Protein AF-A0A2B7ZTI7-F1 (afdb_monomer_lite)

Secondary structure (DSSP, 8-state):
--THHHHHHHHHHHHHHH-HHHHHS---HHHHHHHHHHHHHHHHHHHHHSS---HHHHHHHHHHHHHHHHHHTT--GGG---HHHHHHHHHTT--

Foldseek 3Di:
DPPVVVVVLVVVVVVVVVVCCLQVPPDDPVVNVVVLVVVLVVCVVCVVVPDDDDPVNVVSSLVSSLVSLCSNVVPDPVNPDDSVRSVCVVVVPVD

Structure (mmCIF, N/CA/C/O backbone):
data_AF-A0A2B7ZTI7-F1
#
_entry.id   AF-A0A2B7ZTI7-F1
#
loop_
_atom_site.group_PDB
_atom_site.id
_atom_site.type_symbol
_atom_site.label_atom_id
_atom_site.label_alt_id
_atom_site.label_comp_id
_atom_site.label_asym_id
_atom_site.label_entity_id
_atom_site.label_seq_id
_atom_site.pdbx_PDB_ins_code
_atom_site.Cartn_x
_atom_site.Cartn_y
_atom_site.Cartn_z
_atom_site.occupancy
_atom_site.B_iso_or_equiv
_atom_site.auth_seq_id
_atom_site.auth_comp_id
_atom_site.auth_asym_id
_atom_site.auth_atom_id
_atom_site.pdbx_PDB_model_num
ATOM 1 N N . MET A 1 1 ? 18.287 -14.924 -9.720 1.00 33.41 1 MET A N 1
ATOM 2 C CA . MET A 1 1 ? 18.868 -14.173 -8.585 1.00 33.41 1 MET A CA 1
ATOM 3 C C . MET A 1 1 ? 17.795 -13.259 -7.982 1.00 33.41 1 MET A C 1
ATOM 5 O O . MET A 1 1 ? 17.551 -12.201 -8.551 1.00 33.41 1 MET A O 1
ATOM 9 N N . PRO A 1 2 ? 17.074 -13.704 -6.932 1.00 39.50 2 PRO A N 1
ATOM 10 C CA . PRO A 1 2 ? 15.880 -13.032 -6.393 1.00 39.50 2 PRO A CA 1
ATOM 11 C C . PRO A 1 2 ? 16.133 -12.080 -5.202 1.00 39.50 2 PRO A C 1
ATOM 13 O O . PRO A 1 2 ? 15.207 -11.413 -4.754 1.00 39.50 2 PRO A O 1
ATOM 16 N N . GLU A 1 3 ? 17.364 -11.977 -4.695 1.00 41.81 3 GLU A N 1
ATOM 17 C CA . GLU A 1 3 ? 17.664 -11.322 -3.405 1.00 41.81 3 GLU A CA 1
ATOM 18 C C . GLU A 1 3 ? 17.493 -9.791 -3.404 1.00 41.81 3 GLU A C 1
ATOM 20 O O . GLU A 1 3 ? 17.194 -9.191 -2.376 1.00 41.81 3 GLU A O 1
ATOM 25 N N . ARG A 1 4 ? 17.567 -9.142 -4.573 1.00 45.94 4 ARG A N 1
ATOM 26 C CA . ARG A 1 4 ? 17.515 -7.671 -4.690 1.00 45.94 4 ARG A CA 1
ATOM 27 C C . ARG A 1 4 ? 16.125 -7.056 -4.481 1.00 45.94 4 ARG A C 1
ATOM 29 O O . ARG A 1 4 ? 16.013 -5.852 -4.269 1.00 45.94 4 ARG A O 1
ATOM 36 N N . ASN A 1 5 ? 15.062 -7.854 -4.591 1.00 47.00 5 ASN A N 1
ATOM 37 C CA . ASN A 1 5 ? 13.686 -7.362 -4.479 1.00 47.00 5 ASN A CA 1
ATOM 38 C C . ASN A 1 5 ? 13.187 -7.356 -3.025 1.00 47.00 5 ASN A C 1
ATOM 40 O O . ASN A 1 5 ? 12.280 -6.594 -2.702 1.00 47.00 5 ASN A O 1
ATOM 44 N N . GLN A 1 6 ? 13.783 -8.170 -2.150 1.00 45.38 6 GLN A N 1
ATOM 45 C CA . GLN A 1 6 ? 13.372 -8.289 -0.749 1.00 45.38 6 GLN A CA 1
ATOM 46 C C . GLN A 1 6 ? 13.991 -7.198 0.138 1.00 45.38 6 GLN A C 1
ATOM 48 O O . GLN A 1 6 ? 13.331 -6.697 1.045 1.00 45.38 6 GLN A O 1
ATOM 53 N N . GLU A 1 7 ? 15.215 -6.768 -0.178 1.00 50.16 7 GLU A N 1
ATOM 54 C CA . GLU A 1 7 ? 15.896 -5.653 0.495 1.00 50.16 7 GLU A CA 1
ATOM 55 C C . GLU A 1 7 ? 15.101 -4.341 0.367 1.00 50.16 7 GLU A C 1
ATOM 57 O O . GLU A 1 7 ? 14.820 -3.673 1.359 1.00 50.16 7 GLU A O 1
ATOM 62 N N . LYS A 1 8 ? 14.607 -4.030 -0.840 1.00 54.84 8 LYS A N 1
ATOM 63 C CA . LYS A 1 8 ? 13.841 -2.799 -1.104 1.00 54.84 8 LYS A CA 1
ATOM 64 C C . LYS A 1 8 ? 12.480 -2.748 -0.404 1.00 54.84 8 LYS A C 1
ATOM 66 O O . LYS A 1 8 ? 12.042 -1.676 0.011 1.00 54.84 8 LYS A O 1
ATOM 71 N N . ASP A 1 9 ? 11.807 -3.891 -0.276 1.00 53.25 9 ASP A N 1
ATOM 72 C CA . ASP A 1 9 ? 10.539 -3.995 0.458 1.00 53.25 9 ASP A CA 1
ATOM 73 C C . ASP A 1 9 ? 10.754 -3.804 1.974 1.00 53.25 9 ASP A C 1
ATOM 75 O O . ASP A 1 9 ? 9.932 -3.172 2.642 1.00 53.25 9 ASP A O 1
ATOM 79 N N . SER A 1 10 ? 11.894 -4.263 2.507 1.00 59.38 10 SER A N 1
ATOM 80 C CA . SER A 1 10 ? 12.293 -4.050 3.905 1.00 59.38 10 SER A CA 1
ATOM 81 C C . SER A 1 10 ? 12.617 -2.581 4.201 1.00 59.38 10 SER A C 1
ATOM 83 O O . SER A 1 10 ? 12.105 -2.029 5.178 1.00 59.38 10 SER A O 1
ATOM 85 N N . ASP A 1 11 ? 13.379 -1.914 3.330 1.00 65.38 11 ASP A N 1
ATOM 86 C CA . ASP A 1 11 ? 13.726 -0.490 3.460 1.00 65.38 11 ASP A CA 1
ATOM 87 C C . ASP A 1 11 ? 12.485 0.418 3.428 1.00 65.38 11 ASP A C 1
ATOM 89 O O . ASP A 1 11 ? 12.307 1.307 4.269 1.00 65.38 11 ASP A O 1
ATOM 93 N N . GLY A 1 12 ? 11.559 0.142 2.502 1.00 67.81 12 GLY A N 1
ATOM 94 C CA . GLY A 1 12 ? 10.292 0.866 2.400 1.00 67.81 12 GLY A CA 1
ATOM 95 C C . GLY A 1 12 ? 9.424 0.708 3.651 1.00 67.81 12 GLY A C 1
ATOM 96 O O . GLY A 1 12 ? 8.849 1.683 4.149 1.00 67.81 12 GLY A O 1
ATOM 97 N N . LYS A 1 13 ? 9.366 -0.507 4.210 1.00 69.75 13 LYS A N 1
ATOM 98 C CA . LYS A 1 13 ? 8.656 -0.784 5.464 1.00 69.75 13 LYS A CA 1
ATOM 99 C C . LYS A 1 13 ? 9.326 -0.101 6.649 1.00 69.75 13 LYS A C 1
ATOM 101 O O . LYS A 1 13 ? 8.626 0.487 7.476 1.00 69.75 13 LYS A O 1
ATOM 106 N N . GLU A 1 14 ? 10.651 -0.118 6.743 1.00 75.69 14 GLU A N 1
ATOM 107 C CA . GLU A 1 14 ? 11.377 0.538 7.831 1.00 75.69 14 GLU A CA 1
ATOM 108 C C . GLU A 1 14 ? 11.175 2.060 7.812 1.00 75.69 14 GLU A C 1
ATOM 110 O O . GLU A 1 14 ? 10.823 2.649 8.842 1.00 75.69 14 GLU A O 1
ATOM 115 N N . ALA A 1 15 ? 11.301 2.697 6.645 1.00 72.56 15 ALA A N 1
ATOM 116 C CA . ALA A 1 15 ? 11.083 4.133 6.485 1.00 72.56 15 ALA A CA 1
ATOM 117 C C . ALA A 1 15 ? 9.666 4.547 6.923 1.00 72.56 15 ALA A C 1
ATOM 119 O O . ALA A 1 15 ? 9.481 5.539 7.639 1.00 72.56 15 ALA A O 1
ATOM 120 N N . PHE A 1 16 ? 8.659 3.743 6.573 1.00 67.38 16 PHE A N 1
ATOM 121 C CA . PHE A 1 16 ? 7.281 3.959 7.015 1.00 67.38 16 PHE A CA 1
ATOM 122 C C . PHE A 1 16 ? 7.094 3.722 8.518 1.00 67.38 16 PHE A C 1
ATOM 124 O O . PHE A 1 16 ? 6.289 4.390 9.170 1.00 67.38 16 PHE A O 1
ATOM 131 N N . THR A 1 17 ? 7.859 2.791 9.088 1.00 68.88 17 THR A N 1
ATOM 132 C CA . THR A 1 17 ? 7.821 2.471 10.519 1.00 68.88 17 THR A CA 1
ATOM 133 C C . THR A 1 17 ? 8.518 3.541 11.363 1.00 68.88 17 THR A C 1
ATOM 135 O O . THR A 1 17 ? 8.123 3.750 12.511 1.00 68.88 17 THR A O 1
ATOM 138 N N . LYS A 1 18 ? 9.494 4.274 10.809 1.00 75.69 18 LYS A N 1
ATOM 139 C CA . LYS A 1 18 ? 10.073 5.484 11.422 1.00 75.69 18 LYS A CA 1
ATOM 140 C C . LYS A 1 18 ? 9.067 6.639 11.461 1.00 75.69 18 LYS A C 1
ATOM 142 O O . LYS A 1 18 ? 8.987 7.330 12.474 1.00 75.69 18 LYS A O 1
ATOM 147 N N . ARG A 1 19 ? 8.209 6.788 10.442 1.00 69.19 19 ARG A N 1
ATOM 148 C CA . ARG A 1 19 ? 7.150 7.822 10.374 1.00 69.19 19 ARG A CA 1
ATOM 149 C C . ARG A 1 19 ? 5.862 7.416 11.102 1.00 69.19 19 ARG A C 1
ATOM 151 O O . ARG A 1 19 ? 4.755 7.455 10.561 1.00 69.19 19 ARG A O 1
ATOM 158 N N . LYS A 1 20 ? 6.017 7.042 12.373 1.00 64.19 20 LYS A N 1
ATOM 159 C CA . LYS A 1 20 ? 4.943 6.564 13.262 1.00 64.19 20 LYS A CA 1
ATOM 160 C C . LYS A 1 20 ? 3.815 7.581 13.384 1.00 64.19 20 LYS A C 1
ATOM 162 O O . LYS A 1 20 ? 2.663 7.185 13.462 1.00 64.19 20 LYS A O 1
ATOM 167 N N . GLU A 1 21 ? 4.136 8.868 13.382 1.00 64.25 21 GLU A N 1
ATOM 168 C CA . GLU A 1 21 ? 3.194 9.973 13.589 1.00 64.25 21 GLU A CA 1
ATOM 169 C C . GLU A 1 21 ? 2.170 10.096 12.455 1.00 64.25 21 GLU A C 1
ATOM 171 O O . GLU A 1 21 ? 0.994 10.345 12.712 1.00 64.25 21 GLU A O 1
ATOM 176 N N . LEU A 1 22 ? 2.579 9.798 11.217 1.00 63.78 22 LEU A N 1
ATOM 177 C CA . LEU A 1 22 ? 1.695 9.806 10.047 1.00 63.78 22 LEU A CA 1
ATOM 178 C C . LEU A 1 22 ? 0.622 8.714 10.132 1.00 63.78 22 LEU A C 1
ATOM 180 O O . LEU A 1 22 ? -0.531 8.913 9.749 1.00 63.78 22 LEU A O 1
ATOM 184 N N . LEU A 1 23 ? 1.000 7.547 10.656 1.00 62.66 23 LEU A N 1
ATOM 185 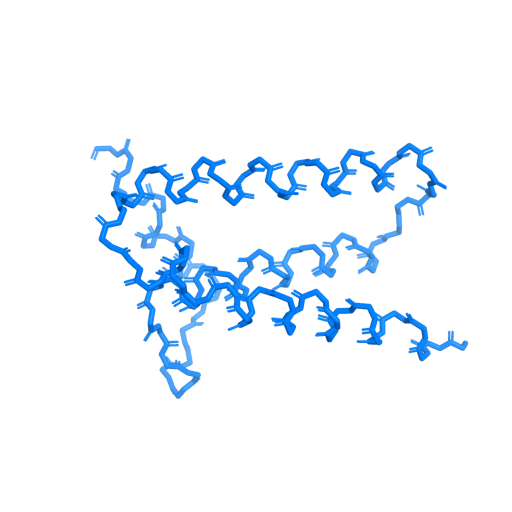C CA . LEU A 1 23 ? 0.105 6.400 10.777 1.00 62.66 23 LEU A CA 1
ATOM 186 C C . LEU A 1 23 ? -0.689 6.403 12.093 1.00 62.66 23 LEU A C 1
ATOM 188 O O . LEU A 1 23 ? -1.878 6.072 12.099 1.00 62.66 23 LEU A O 1
ATOM 192 N N . LYS A 1 24 ? -0.045 6.796 13.197 1.00 59.88 24 LYS A N 1
ATOM 193 C CA . LYS A 1 24 ? -0.544 6.721 14.581 1.00 59.88 24 LYS A CA 1
ATOM 194 C C . LYS A 1 24 ? -1.271 7.995 15.033 1.00 59.88 24 LYS A C 1
ATOM 196 O O . LYS A 1 24 ? -2.071 7.912 15.958 1.00 59.88 24 LYS A O 1
ATOM 201 N N . GLY A 1 25 ? -1.026 9.141 14.393 1.00 62.97 25 GLY A N 1
ATOM 202 C CA . GLY A 1 25 ? -1.670 10.419 14.710 1.00 62.97 25 GLY A CA 1
ATOM 203 C C . GLY A 1 25 ? -3.144 10.491 14.294 1.00 62.97 25 GLY A C 1
ATOM 204 O O . GLY A 1 25 ? -3.595 9.753 13.407 1.00 62.97 25 GLY A O 1
ATOM 205 N N . GLY A 1 26 ? -3.887 11.401 14.934 1.00 62.56 26 GLY A N 1
ATOM 206 C CA . GLY A 1 26 ? -5.342 11.608 14.827 1.00 62.56 26 GLY A CA 1
ATOM 207 C C . GLY A 1 26 ? -5.861 12.151 13.489 1.00 62.56 26 GLY A C 1
ATOM 208 O O . GLY A 1 26 ? -6.922 12.766 13.454 1.00 62.56 26 GLY A O 1
ATOM 209 N N . PHE A 1 2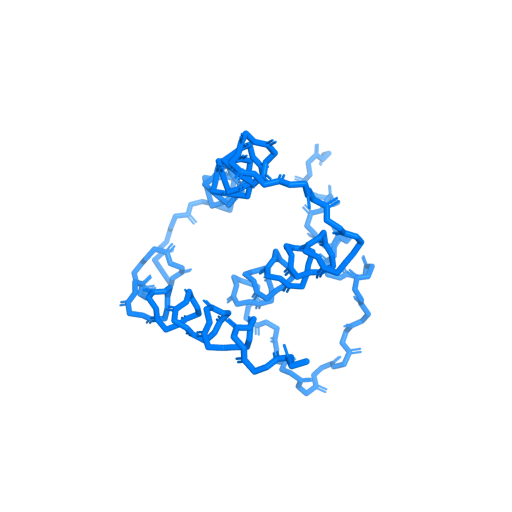7 ? -5.140 11.947 12.383 1.00 69.00 27 PHE A N 1
ATOM 210 C CA . PHE A 1 27 ? -5.628 12.320 11.056 1.00 69.00 27 PHE A CA 1
ATOM 211 C C . PHE A 1 27 ? -6.869 11.512 10.682 1.00 69.00 27 PHE A C 1
ATOM 213 O O . PHE A 1 27 ? -6.927 10.295 10.903 1.00 69.00 27 PHE A O 1
ATOM 220 N N . ASN A 1 28 ? -7.836 12.195 10.067 1.00 76.81 28 ASN A N 1
ATOM 221 C CA . ASN A 1 28 ? -9.062 11.577 9.583 1.00 76.81 28 ASN A CA 1
ATOM 222 C C . ASN A 1 28 ? -8.733 10.441 8.595 1.00 76.81 28 ASN A C 1
ATOM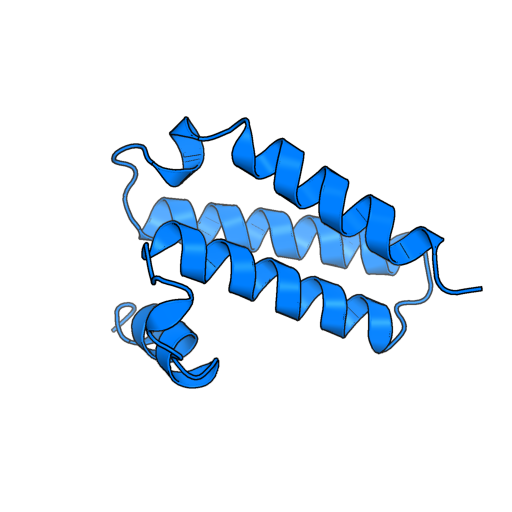 224 O O . ASN A 1 28 ? -7.786 10.541 7.805 1.00 76.81 28 ASN A O 1
ATOM 228 N N . ARG A 1 29 ? -9.509 9.352 8.648 1.00 75.69 29 ARG A N 1
ATOM 229 C CA . ARG A 1 29 ? -9.307 8.146 7.837 1.00 75.69 29 ARG A CA 1
ATOM 230 C C . ARG A 1 29 ? -9.209 8.520 6.361 1.00 75.69 29 ARG A C 1
ATOM 232 O O . ARG A 1 29 ? -8.279 8.057 5.714 1.00 75.69 29 ARG A O 1
ATOM 239 N N . ASP A 1 30 ? -10.068 9.420 5.881 1.00 79.75 30 ASP A N 1
ATOM 240 C CA . ASP A 1 30 ? -10.115 9.946 4.505 1.00 79.75 30 ASP A CA 1
ATOM 241 C C . ASP A 1 30 ? -8.817 10.608 4.038 1.00 79.75 30 ASP A C 1
ATOM 243 O O . ASP A 1 30 ? -8.370 10.399 2.910 1.00 79.75 30 ASP A O 1
ATOM 247 N N . ILE A 1 31 ? -8.154 11.358 4.918 1.00 82.56 31 ILE A N 1
ATOM 248 C CA . ILE A 1 31 ? -6.863 11.985 4.607 1.00 82.56 31 ILE A CA 1
ATOM 249 C C . ILE A 1 31 ? -5.803 10.897 4.441 1.00 82.56 31 ILE A C 1
ATOM 251 O O . ILE A 1 31 ? -5.062 10.891 3.458 1.00 82.56 31 ILE A O 1
ATOM 255 N N . LYS A 1 32 ? -5.789 9.911 5.345 1.00 78.12 32 LYS A N 1
ATOM 256 C CA . LYS A 1 32 ? -4.879 8.764 5.243 1.00 78.12 32 LYS A CA 1
ATOM 257 C C . LYS A 1 32 ? -5.143 7.945 3.974 1.00 78.12 32 LYS A C 1
ATOM 259 O O . LYS A 1 32 ? -4.193 7.489 3.341 1.00 78.12 32 LYS A O 1
ATOM 264 N N . LYS A 1 33 ? -6.412 7.826 3.553 1.00 81.69 33 LYS A N 1
ATOM 265 C CA . LYS A 1 33 ? -6.805 7.182 2.291 1.00 81.69 33 LYS A CA 1
ATOM 266 C C . LYS A 1 33 ? -6.161 7.851 1.084 1.00 81.69 33 LYS A C 1
ATOM 268 O O . LYS A 1 33 ? -5.502 7.186 0.284 1.00 81.69 33 LYS A O 1
ATOM 273 N N . LYS A 1 34 ? -6.334 9.169 0.976 1.00 84.25 34 LYS A N 1
ATOM 274 C CA . LYS A 1 34 ? -5.771 9.967 -0.119 1.00 84.25 34 LYS A CA 1
ATOM 275 C C . LYS A 1 34 ? -4.246 9.899 -0.134 1.00 84.25 34 LYS A C 1
ATOM 277 O O . LYS A 1 34 ? -3.660 9.790 -1.206 1.00 84.25 34 LYS A O 1
ATOM 282 N N . MET A 1 35 ? -3.615 9.889 1.039 1.00 83.88 35 MET A N 1
ATOM 283 C CA . MET A 1 35 ? -2.160 9.827 1.162 1.00 83.88 35 MET A CA 1
ATOM 284 C C . MET A 1 35 ? -1.588 8.500 0.650 1.00 83.88 35 MET A C 1
ATOM 286 O O . MET A 1 35 ? -0.671 8.507 -0.163 1.00 83.88 35 MET A O 1
ATOM 290 N N . VAL A 1 36 ? -2.157 7.362 1.063 1.00 82.81 36 VAL A N 1
ATOM 291 C CA . VAL A 1 36 ? -1.711 6.045 0.573 1.00 82.81 36 VAL A CA 1
ATOM 292 C C . VAL A 1 36 ? -1.966 5.891 -0.911 1.00 82.81 36 VAL A C 1
ATOM 294 O O . VAL A 1 36 ? -1.078 5.438 -1.622 1.00 82.81 36 VAL A O 1
ATOM 297 N N . LYS A 1 37 ? -3.132 6.329 -1.394 1.00 85.38 37 LYS A N 1
ATOM 298 C CA . LYS A 1 37 ? -3.424 6.311 -2.826 1.00 85.38 37 LYS A CA 1
ATOM 299 C C . LYS A 1 37 ? -2.383 7.134 -3.589 1.00 85.38 37 LYS A C 1
ATOM 301 O O . LYS A 1 37 ? -1.793 6.615 -4.522 1.00 85.38 37 LYS A O 1
ATOM 306 N N . SER A 1 38 ? -2.077 8.354 -3.149 1.00 87.25 38 SER A N 1
ATOM 307 C CA . SER A 1 38 ? -1.025 9.177 -3.761 1.00 87.25 38 SER A CA 1
ATOM 308 C C . SER A 1 38 ? 0.331 8.458 -3.796 1.00 87.25 38 SER A C 1
ATOM 310 O O . SER A 1 38 ? 0.963 8.390 -4.843 1.00 87.25 38 SER A O 1
ATOM 312 N N . LEU A 1 39 ? 0.743 7.823 -2.694 1.00 85.12 39 LEU A N 1
ATOM 313 C CA . LEU A 1 39 ? 2.008 7.083 -2.628 1.00 85.12 39 LEU A CA 1
ATOM 314 C C . LEU A 1 39 ? 2.039 5.864 -3.561 1.00 85.12 39 LEU A C 1
ATOM 316 O O . LEU A 1 39 ? 3.013 5.682 -4.287 1.00 85.12 39 LEU A O 1
ATOM 320 N N . VAL A 1 40 ? 0.980 5.049 -3.568 1.00 85.75 40 VAL A N 1
ATOM 321 C CA . VAL A 1 40 ? 0.873 3.864 -4.435 1.00 85.75 40 VAL A CA 1
ATOM 322 C C . VAL A 1 40 ? 0.858 4.277 -5.903 1.00 85.75 40 VAL A C 1
ATOM 324 O O . VAL A 1 40 ? 1.554 3.667 -6.711 1.00 85.75 40 VAL A O 1
ATOM 327 N N . TRP A 1 41 ? 0.126 5.337 -6.252 1.00 83.31 41 TRP A N 1
ATOM 328 C CA . TRP A 1 41 ? 0.083 5.862 -7.615 1.00 83.31 41 TRP A CA 1
ATOM 329 C C . TRP A 1 41 ? 1.435 6.415 -8.059 1.00 83.31 41 TRP A C 1
ATOM 331 O O . TRP A 1 41 ? 1.881 6.060 -9.143 1.00 83.31 41 TRP A O 1
ATOM 341 N N . SER A 1 42 ? 2.126 7.191 -7.223 1.00 85.62 42 SER A N 1
ATOM 342 C CA . SER A 1 42 ? 3.469 7.694 -7.540 1.00 85.62 42 SER A CA 1
ATOM 343 C C . SER A 1 42 ? 4.480 6.563 -7.738 1.00 85.62 42 SER A C 1
ATOM 345 O O . SER A 1 42 ? 5.248 6.587 -8.696 1.00 85.62 42 SER A O 1
ATOM 347 N N . VAL A 1 43 ? 4.457 5.536 -6.879 1.00 84.19 43 VAL A N 1
ATOM 348 C CA . VAL A 1 43 ? 5.334 4.358 -7.014 1.00 84.19 43 VAL A CA 1
ATOM 349 C C . VAL A 1 43 ? 4.997 3.554 -8.266 1.00 84.19 43 VAL A C 1
ATOM 351 O O . VAL A 1 43 ? 5.901 3.115 -8.967 1.00 84.19 43 VAL A O 1
ATOM 354 N N . THR A 1 44 ? 3.710 3.377 -8.567 1.00 84.19 44 THR A N 1
ATOM 355 C CA . THR A 1 44 ? 3.258 2.638 -9.753 1.00 84.19 44 THR A CA 1
ATOM 356 C C . THR A 1 44 ? 3.608 3.387 -11.036 1.00 84.19 44 THR A C 1
ATOM 358 O O . THR A 1 44 ? 4.037 2.768 -12.002 1.00 84.19 44 THR A O 1
ATOM 361 N N . LEU A 1 45 ? 3.467 4.713 -11.044 1.00 86.81 45 LEU A N 1
ATOM 362 C CA . LEU A 1 45 ? 3.771 5.560 -12.194 1.00 86.81 45 LEU A CA 1
ATOM 363 C C . LEU A 1 45 ? 5.273 5.561 -12.497 1.00 86.81 45 LEU A C 1
ATOM 365 O O . LEU A 1 45 ? 5.671 5.173 -13.591 1.00 86.81 45 LEU A O 1
ATOM 369 N N . TYR A 1 46 ? 6.106 5.837 -11.491 1.00 84.75 46 TYR A N 1
ATOM 370 C CA . TYR A 1 46 ? 7.563 5.711 -11.608 1.00 84.75 46 TYR A CA 1
ATOM 371 C C . TYR A 1 46 ? 7.981 4.278 -11.990 1.00 84.75 46 TYR A C 1
ATOM 373 O O . TYR A 1 46 ? 8.883 4.051 -12.800 1.00 84.75 46 TYR A O 1
ATOM 381 N N . GLY A 1 47 ? 7.261 3.309 -11.418 1.00 82.06 47 GLY A N 1
ATOM 382 C CA . GLY A 1 47 ? 7.214 1.887 -11.740 1.00 82.06 47 GLY A CA 1
ATOM 383 C C . GLY A 1 47 ? 7.016 1.560 -13.221 1.00 82.06 47 GLY A C 1
ATOM 384 O O . GLY A 1 47 ? 7.571 0.596 -13.725 1.00 82.06 47 GLY A O 1
ATOM 385 N N . ALA A 1 48 ? 6.198 2.335 -13.919 1.00 81.88 48 ALA A N 1
ATOM 386 C CA . ALA A 1 48 ? 5.891 2.118 -15.326 1.00 81.88 48 ALA A CA 1
ATOM 387 C C . ALA A 1 48 ? 6.851 2.883 -16.249 1.00 81.88 48 ALA A C 1
ATOM 389 O O . ALA A 1 48 ? 7.141 2.413 -17.345 1.00 81.88 48 ALA A O 1
ATOM 390 N N . GLU A 1 49 ? 7.358 4.037 -15.805 1.00 79.06 49 GLU A N 1
ATOM 391 C CA . GLU A 1 49 ? 8.258 4.893 -16.589 1.00 79.06 49 GLU A CA 1
ATOM 392 C C . GLU A 1 49 ? 9.690 4.352 -16.673 1.00 79.06 49 GLU A C 1
ATOM 394 O O . GLU A 1 49 ? 10.326 4.440 -17.720 1.00 79.06 49 GLU A O 1
ATOM 399 N N . THR A 1 50 ? 10.222 3.796 -15.580 1.00 80.19 50 THR A N 1
ATOM 400 C CA . THR A 1 50 ? 11.660 3.460 -15.491 1.00 80.19 50 THR A CA 1
ATOM 401 C C . THR A 1 50 ? 11.998 1.994 -15.782 1.00 80.19 50 THR A C 1
ATOM 403 O O . THR A 1 50 ? 13.169 1.638 -15.914 1.00 80.19 50 THR A O 1
ATOM 406 N N . TRP A 1 51 ? 10.995 1.122 -15.892 1.00 80.94 51 TRP A N 1
ATOM 407 C CA . TRP A 1 51 ? 11.166 -0.330 -15.925 1.00 80.94 51 TRP A CA 1
ATOM 408 C C . TRP A 1 51 ? 9.913 -1.031 -16.456 1.00 80.94 51 TRP A C 1
ATOM 410 O O . TRP A 1 51 ? 8.782 -0.605 -16.243 1.00 80.94 51 TRP A O 1
ATOM 420 N N . THR A 1 52 ? 10.111 -2.162 -17.137 1.00 78.62 52 THR A N 1
ATOM 421 C CA . THR A 1 52 ? 9.004 -3.029 -17.544 1.00 78.62 52 THR A CA 1
ATOM 422 C C . THR A 1 52 ? 8.420 -3.713 -16.308 1.00 78.62 52 THR A C 1
ATOM 424 O O . THR A 1 52 ? 9.002 -4.663 -15.782 1.00 78.62 52 THR A O 1
ATOM 427 N N . MET A 1 53 ? 7.260 -3.236 -15.853 1.00 76.31 53 MET A N 1
ATOM 428 C CA . MET A 1 53 ? 6.484 -3.843 -14.769 1.00 76.31 53 MET A CA 1
ATOM 429 C C . MET A 1 53 ? 6.200 -5.319 -15.054 1.00 76.31 53 MET A C 1
ATOM 431 O O . MET A 1 53 ? 5.449 -5.662 -15.971 1.00 76.31 53 MET A O 1
ATOM 435 N N . ARG A 1 54 ? 6.771 -6.218 -14.248 1.00 81.94 54 ARG A N 1
ATOM 436 C CA . ARG A 1 54 ? 6.442 -7.646 -14.306 1.00 81.94 54 ARG A CA 1
ATOM 437 C C . ARG A 1 54 ? 5.334 -7.950 -13.309 1.00 81.94 54 ARG A C 1
ATOM 439 O O . ARG A 1 54 ? 5.127 -7.243 -12.326 1.00 81.94 54 ARG A O 1
ATOM 446 N N . LYS A 1 55 ? 4.663 -9.089 -13.499 1.00 82.06 55 LYS A N 1
ATOM 447 C CA . LYS A 1 55 ? 3.632 -9.579 -12.564 1.00 82.06 55 LYS A CA 1
ATOM 448 C C . LYS A 1 55 ? 4.130 -9.688 -11.112 1.00 82.06 55 LYS A C 1
ATOM 450 O O . LYS A 1 55 ? 3.318 -9.635 -10.197 1.00 82.06 55 LYS A O 1
ATOM 455 N N . ALA A 1 56 ? 5.434 -9.867 -10.894 1.00 79.69 56 ALA A N 1
ATOM 456 C CA . ALA A 1 56 ? 6.031 -9.903 -9.559 1.00 79.69 56 ALA A CA 1
ATOM 457 C C . ALA A 1 56 ? 6.068 -8.519 -8.889 1.00 79.69 56 ALA A C 1
ATOM 459 O O . ALA A 1 56 ? 5.798 -8.422 -7.696 1.00 79.69 56 ALA A O 1
ATOM 460 N N . ASP A 1 57 ? 6.343 -7.464 -9.657 1.00 80.19 57 ASP A N 1
ATOM 461 C CA . ASP A 1 57 ? 6.409 -6.088 -9.158 1.00 80.19 57 ASP A CA 1
ATOM 462 C C . ASP A 1 57 ? 5.006 -5.590 -8.776 1.00 80.19 57 ASP A C 1
ATOM 464 O O . ASP A 1 57 ? 4.810 -5.059 -7.685 1.00 80.19 57 ASP A O 1
ATOM 468 N N . VAL A 1 58 ? 3.999 -5.902 -9.602 1.00 81.31 58 VAL A N 1
ATOM 469 C CA . VAL A 1 58 ? 2.580 -5.629 -9.298 1.00 81.31 58 VAL A CA 1
ATOM 470 C C . VAL A 1 58 ? 2.150 -6.308 -7.995 1.00 81.31 58 VAL A C 1
ATOM 472 O O . VAL A 1 58 ? 1.593 -5.658 -7.114 1.00 81.31 58 VAL A O 1
ATOM 475 N N . LYS A 1 59 ? 2.491 -7.592 -7.815 1.00 83.75 59 LYS A N 1
ATOM 476 C CA . LYS A 1 59 ? 2.200 -8.322 -6.569 1.00 83.75 59 LYS A CA 1
ATOM 477 C C . LYS A 1 59 ? 2.899 -7.716 -5.350 1.00 83.75 59 LYS A C 1
ATOM 479 O O . LYS A 1 59 ? 2.340 -7.752 -4.256 1.00 83.75 59 LYS A O 1
ATOM 484 N N . GLY A 1 60 ? 4.106 -7.175 -5.522 1.00 82.69 60 GLY A N 1
ATOM 485 C CA . GLY A 1 60 ? 4.822 -6.455 -4.470 1.00 82.69 60 GLY A CA 1
ATOM 486 C C . GLY A 1 60 ? 4.086 -5.185 -4.046 1.00 82.69 60 GLY A C 1
ATOM 487 O O . GLY A 1 60 ? 3.887 -4.961 -2.854 1.00 82.69 60 GLY A O 1
ATOM 488 N N . ILE A 1 61 ? 3.598 -4.404 -5.014 1.00 83.00 61 ILE A N 1
ATOM 489 C CA . ILE A 1 61 ? 2.811 -3.189 -4.760 1.00 83.00 61 ILE A CA 1
ATOM 490 C C . ILE A 1 61 ? 1.491 -3.531 -4.053 1.00 83.00 61 ILE A C 1
ATOM 492 O O . ILE A 1 61 ? 1.152 -2.895 -3.056 1.00 83.00 61 ILE A O 1
ATOM 496 N N . GLU A 1 62 ? 0.780 -4.573 -4.497 1.00 82.88 62 GLU A N 1
ATOM 497 C CA . GLU A 1 62 ? -0.442 -5.050 -3.830 1.00 82.88 62 GLU A CA 1
ATOM 498 C C . GLU A 1 62 ? -0.169 -5.501 -2.382 1.00 82.88 62 GLU A C 1
ATOM 500 O O . GLU A 1 62 ? -0.926 -5.177 -1.463 1.00 82.88 62 GLU A O 1
ATOM 505 N N . ALA A 1 63 ? 0.934 -6.218 -2.141 1.00 82.94 63 ALA A N 1
ATOM 506 C CA . ALA A 1 63 ? 1.331 -6.644 -0.799 1.00 82.94 63 ALA A CA 1
ATOM 507 C C . ALA A 1 63 ? 1.709 -5.455 0.102 1.00 82.94 63 ALA A C 1
ATOM 509 O O . ALA A 1 63 ? 1.366 -5.442 1.290 1.00 82.94 63 ALA A O 1
ATOM 510 N N . PHE A 1 64 ? 2.376 -4.446 -0.459 1.00 80.06 64 PHE A N 1
ATOM 511 C CA . PHE A 1 64 ? 2.740 -3.216 0.237 1.00 80.06 64 PHE A CA 1
ATOM 512 C C . PHE A 1 64 ? 1.505 -2.389 0.615 1.00 80.06 64 PHE A C 1
ATOM 514 O O . PHE A 1 64 ? 1.366 -1.971 1.768 1.00 80.06 64 PHE A O 1
ATOM 521 N N . GLU A 1 65 ? 0.556 -2.231 -0.310 1.00 83.50 65 GLU A N 1
ATOM 522 C CA . GLU A 1 65 ? -0.724 -1.571 -0.051 1.00 83.50 65 GLU A CA 1
ATOM 523 C C . GLU A 1 65 ? -1.480 -2.269 1.099 1.00 83.50 65 GLU A C 1
ATOM 525 O O . GLU A 1 65 ? -1.906 -1.628 2.066 1.00 83.50 65 GLU A O 1
ATOM 530 N N . MET A 1 66 ? -1.563 -3.603 1.066 1.00 83.19 66 MET A N 1
ATOM 531 C CA . MET A 1 66 ? -2.200 -4.395 2.123 1.00 83.19 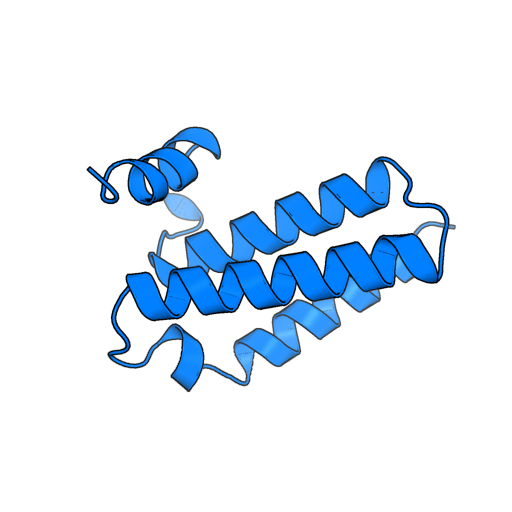66 MET A CA 1
ATOM 532 C C . MET A 1 66 ? -1.504 -4.269 3.484 1.00 83.19 66 MET A C 1
ATOM 534 O O . MET A 1 66 ? -2.175 -4.240 4.524 1.00 83.19 66 MET A O 1
ATOM 538 N N . TRP A 1 67 ? -0.173 -4.183 3.503 1.00 81.50 67 TRP A N 1
ATOM 539 C CA . TRP A 1 67 ? 0.594 -3.960 4.728 1.00 81.50 67 TRP A CA 1
ATOM 540 C C . TRP A 1 67 ? 0.256 -2.605 5.365 1.00 81.50 67 TRP A C 1
ATOM 542 O O . TRP A 1 67 ? 0.006 -2.541 6.575 1.00 81.50 67 TRP A O 1
ATOM 552 N N . ILE A 1 68 ? 0.146 -1.544 4.557 1.00 80.06 68 ILE A N 1
ATOM 553 C CA . ILE A 1 68 ? -0.238 -0.211 5.034 1.00 80.06 68 ILE A CA 1
ATOM 554 C C . ILE A 1 68 ? -1.662 -0.214 5.614 1.00 80.06 68 ILE A C 1
ATOM 556 O O . ILE A 1 68 ? -1.882 0.331 6.703 1.00 80.06 68 ILE A O 1
ATOM 560 N N . TRP A 1 69 ? -2.623 -0.862 4.946 1.00 79.00 69 TRP A N 1
ATOM 561 C CA . TRP A 1 69 ? -4.002 -0.947 5.445 1.00 79.00 69 TRP A CA 1
ATOM 562 C C . TRP A 1 69 ? -4.098 -1.660 6.791 1.00 79.00 69 TRP A C 1
ATOM 564 O O . TRP A 1 69 ? -4.734 -1.148 7.716 1.00 79.00 69 TRP A O 1
ATOM 574 N N . ARG A 1 70 ? -3.413 -2.799 6.941 1.00 79.44 70 ARG A N 1
ATOM 575 C CA . ARG A 1 70 ? -3.374 -3.541 8.211 1.00 79.44 70 ARG A CA 1
ATOM 576 C C . ARG A 1 70 ? -2.774 -2.709 9.340 1.00 79.44 70 ARG A 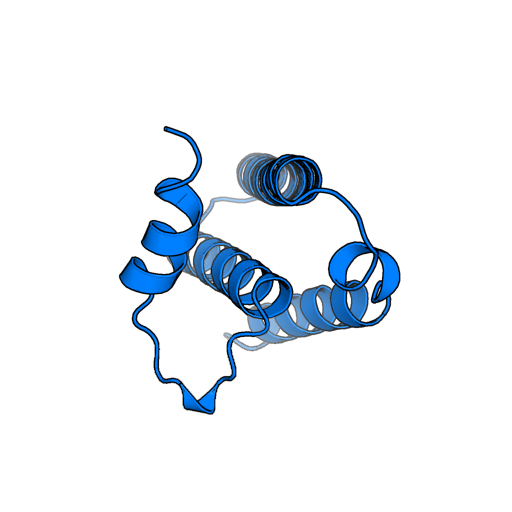C 1
ATOM 578 O O . ARG A 1 70 ? -3.294 -2.718 10.456 1.00 79.44 70 ARG A O 1
ATOM 585 N N . ARG A 1 71 ? -1.715 -1.949 9.046 1.00 77.50 71 ARG A N 1
ATOM 586 C CA . ARG A 1 71 ? -1.053 -1.065 10.015 1.00 77.50 71 ARG A CA 1
ATOM 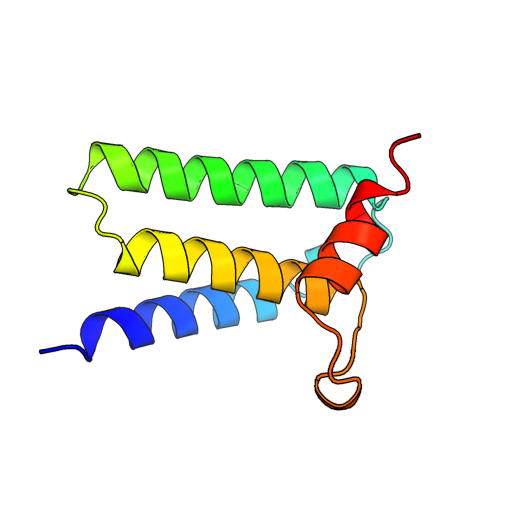587 C C . ARG A 1 71 ? -1.970 0.073 10.467 1.00 77.50 71 ARG A C 1
ATOM 589 O O . ARG A 1 71 ? -2.019 0.370 11.658 1.00 77.50 71 ARG A O 1
ATOM 596 N N . MET A 1 72 ? -2.711 0.679 9.540 1.00 74.62 72 MET A N 1
ATOM 597 C CA . MET A 1 72 ? -3.668 1.745 9.847 1.00 74.62 72 MET A CA 1
ATOM 598 C C . MET A 1 72 ? -4.858 1.272 10.669 1.00 74.62 72 MET A C 1
ATOM 600 O O . MET A 1 72 ? -5.315 1.987 11.557 1.00 74.62 72 MET A O 1
ATOM 604 N N . GLU A 1 73 ? -5.362 0.079 10.375 1.00 72.00 73 GLU A N 1
ATOM 605 C CA . GLU A 1 73 ? -6.530 -0.465 11.059 1.00 72.00 73 GLU A CA 1
ATOM 606 C C . GLU A 1 73 ? -6.157 -1.230 12.344 1.00 72.00 73 GLU A C 1
ATOM 608 O O . GLU A 1 73 ? -7.028 -1.755 13.031 1.00 72.00 73 GLU A O 1
ATOM 613 N N . ARG A 1 74 ? -4.859 -1.247 12.700 1.00 72.81 74 ARG A N 1
ATOM 614 C CA . ARG A 1 74 ? -4.291 -1.959 13.860 1.00 72.81 74 ARG A CA 1
ATOM 615 C C . ARG A 1 74 ? -4.700 -3.435 13.903 1.00 72.81 74 ARG A C 1
ATOM 617 O O . ARG A 1 74 ? -4.777 -4.017 14.981 1.00 72.81 74 ARG A O 1
ATOM 624 N N . ILE A 1 75 ? -4.943 -4.033 12.738 1.00 69.81 75 ILE A N 1
ATOM 625 C CA . ILE A 1 75 ? -5.328 -5.438 12.636 1.00 69.81 75 ILE A CA 1
ATOM 626 C C . ILE A 1 75 ? -4.104 -6.263 13.008 1.00 69.81 75 ILE A C 1
ATOM 628 O O . ILE A 1 75 ? -3.052 -6.163 12.367 1.00 69.81 75 ILE A O 1
ATOM 632 N N . SER A 1 76 ? -4.236 -7.052 14.070 1.00 63.69 76 SER A N 1
ATOM 633 C CA . SER A 1 76 ? -3.174 -7.953 14.497 1.00 63.69 76 SER A CA 1
ATOM 634 C C . SER A 1 76 ? -2.927 -9.015 13.421 1.00 63.69 76 SER A C 1
ATOM 636 O O . SER A 1 76 ? -3.850 -9.465 12.741 1.00 63.69 76 SER A O 1
ATOM 638 N N . TRP A 1 77 ? -1.671 -9.439 13.253 1.00 61.56 77 TRP A N 1
ATOM 639 C CA . TRP A 1 77 ? -1.347 -10.565 12.367 1.00 61.56 77 TRP A CA 1
ATOM 640 C C . TRP A 1 77 ? -2.070 -11.856 12.802 1.00 61.56 77 TRP A C 1
ATOM 642 O O . TRP A 1 77 ? -2.424 -12.680 11.965 1.00 61.56 77 TRP A O 1
ATOM 652 N N . THR A 1 78 ? -2.364 -11.973 14.099 1.00 56.38 78 THR A N 1
ATOM 653 C CA . THR A 1 78 ? -3.084 -13.083 14.733 1.00 56.38 78 THR A CA 1
ATOM 654 C C . THR A 1 78 ? -4.522 -13.235 14.240 1.00 56.38 78 THR A C 1
ATOM 656 O O . THR A 1 78 ? -5.033 -14.349 14.171 1.00 56.38 78 THR A O 1
ATOM 659 N N . GLU A 1 79 ? -5.169 -12.137 13.843 1.00 63.88 79 GLU A N 1
ATOM 660 C CA . GLU A 1 79 ? -6.588 -12.120 13.475 1.00 63.88 79 GLU A CA 1
ATOM 661 C C . GLU A 1 79 ? -6.900 -12.767 12.112 1.00 63.88 79 GLU A C 1
ATOM 663 O O . GLU A 1 79 ? -8.064 -12.774 11.718 1.00 63.88 79 GLU A O 1
ATOM 668 N N . HIS A 1 80 ? -5.892 -13.286 11.386 1.00 60.97 80 HIS A N 1
ATOM 669 C CA . HIS A 1 80 ? -6.012 -14.036 10.119 1.00 60.97 80 HIS A CA 1
ATOM 670 C C . HIS A 1 80 ? -7.109 -13.518 9.169 1.00 60.97 80 HIS A C 1
ATOM 672 O O . HIS A 1 80 ? -7.807 -14.277 8.499 1.00 60.97 80 HIS A O 1
ATOM 678 N N . ARG A 1 81 ? -7.269 -12.190 9.087 1.00 65.62 81 ARG A N 1
ATOM 679 C CA . ARG A 1 81 ? -8.289 -11.581 8.233 1.00 65.62 81 ARG A CA 1
ATOM 680 C C . ARG A 1 81 ? -7.913 -11.760 6.770 1.00 65.62 81 ARG A C 1
ATOM 682 O O . ARG A 1 81 ? -6.803 -11.410 6.348 1.00 65.62 81 ARG A O 1
ATOM 689 N N . THR A 1 82 ? -8.867 -12.250 5.989 1.00 73.94 82 THR A N 1
ATOM 690 C CA . THR A 1 82 ? -8.771 -12.355 4.535 1.00 73.94 82 THR A CA 1
ATOM 691 C C . THR A 1 82 ? -8.546 -10.980 3.908 1.00 73.94 82 THR A C 1
ATOM 693 O O . THR A 1 82 ? -9.057 -9.963 4.381 1.00 73.94 82 THR A O 1
ATOM 696 N N . LYS A 1 83 ? -7.766 -10.942 2.818 1.00 68.50 83 LYS A N 1
ATOM 697 C CA . LYS A 1 83 ? -7.447 -9.712 2.068 1.00 68.50 83 LYS A CA 1
ATOM 698 C C . LYS A 1 83 ? -8.706 -8.913 1.696 1.00 68.50 83 LYS A C 1
ATOM 700 O O . LYS A 1 83 ? -8.727 -7.690 1.794 1.00 68.50 83 LYS A O 1
ATOM 705 N N . GLU A 1 84 ? -9.769 -9.629 1.347 1.00 73.19 84 GLU A N 1
ATOM 706 C CA . GLU A 1 84 ? -11.059 -9.077 0.944 1.00 73.19 84 GLU A CA 1
ATOM 707 C C . GLU A 1 84 ? -11.797 -8.415 2.105 1.00 73.19 84 GLU A C 1
ATOM 709 O O . GLU A 1 84 ? -12.375 -7.352 1.915 1.00 73.19 84 GLU A O 1
ATOM 714 N N . GLU A 1 85 ? -11.727 -8.972 3.314 1.00 75.31 85 GLU A N 1
ATOM 715 C CA . GLU A 1 85 ? -12.380 -8.403 4.499 1.00 75.31 85 GLU A CA 1
ATOM 716 C C . GLU A 1 85 ? -11.729 -7.082 4.926 1.00 75.31 85 GLU A C 1
ATOM 718 O O . GLU A 1 85 ? -12.427 -6.117 5.245 1.00 75.31 85 GLU A O 1
ATOM 723 N N . VAL A 1 86 ? -10.396 -6.998 4.851 1.00 74.12 86 VAL A N 1
ATOM 724 C CA . VAL A 1 86 ? -9.652 -5.751 5.107 1.00 74.12 86 VAL A CA 1
ATOM 725 C C . VAL A 1 86 ? -10.043 -4.680 4.085 1.00 74.12 86 VAL A C 1
ATOM 727 O O . VAL A 1 86 ? -10.392 -3.559 4.456 1.00 74.12 86 VAL A O 1
ATOM 730 N N . LEU A 1 87 ? -10.069 -5.034 2.796 1.00 74.19 87 LEU A N 1
ATOM 731 C CA . LEU A 1 87 ? -10.480 -4.123 1.724 1.00 74.19 87 LEU A CA 1
ATOM 732 C C . LEU A 1 87 ? -11.954 -3.719 1.837 1.00 74.19 87 LEU A C 1
ATOM 734 O O . LEU A 1 87 ? -12.301 -2.564 1.590 1.00 74.19 87 LEU A O 1
ATOM 738 N N . LYS A 1 88 ? -12.834 -4.635 2.247 1.00 75.31 88 LYS A N 1
ATOM 739 C CA . LYS A 1 88 ? -14.264 -4.379 2.438 1.00 75.31 88 LYS A CA 1
ATOM 740 C C . LYS A 1 88 ? -14.492 -3.417 3.593 1.00 75.31 88 LYS A C 1
ATOM 742 O O . LYS A 1 88 ? -15.224 -2.450 3.426 1.00 75.31 88 LYS A O 1
ATOM 747 N N . ARG A 1 89 ? -13.812 -3.589 4.729 1.00 73.06 89 ARG A N 1
ATOM 748 C CA . ARG A 1 89 ? -13.875 -2.640 5.857 1.00 73.06 89 ARG A CA 1
ATOM 749 C C . ARG A 1 89 ? -13.385 -1.240 5.494 1.00 73.06 89 ARG A C 1
ATOM 751 O O . ARG A 1 89 ? -13.736 -0.246 6.145 1.00 73.06 89 ARG A O 1
ATOM 758 N N . TRP A 1 90 ? -12.582 -1.164 4.444 1.00 66.81 90 TRP A N 1
ATOM 759 C CA . TRP A 1 90 ? -12.050 0.070 3.913 1.00 66.81 90 TRP A CA 1
ATOM 760 C C . TRP A 1 90 ? -12.975 0.744 2.888 1.00 66.81 90 TRP A C 1
ATOM 762 O O . TRP A 1 90 ? -13.257 1.937 3.031 1.00 66.81 90 TRP A O 1
ATOM 772 N N . LYS A 1 91 ? -13.502 -0.026 1.922 1.00 65.00 91 LYS A N 1
ATOM 773 C CA . LYS A 1 91 ? -14.448 0.424 0.881 1.00 65.00 91 LYS A CA 1
ATOM 774 C C . LYS A 1 91 ? -15.866 0.690 1.399 1.00 65.00 91 LYS A C 1
ATOM 776 O O . LYS A 1 91 ? -16.532 1.581 0.898 1.00 65.00 91 LYS A O 1
ATOM 781 N N . LYS A 1 92 ? -16.344 -0.047 2.409 1.00 56.78 92 LYS A N 1
ATOM 782 C CA . LYS A 1 92 ? -17.745 -0.001 2.890 1.00 56.78 92 LYS A CA 1
ATOM 783 C C . LYS A 1 92 ? -18.130 1.299 3.618 1.00 56.78 92 LYS A C 1
ATOM 785 O O . LYS A 1 92 ? -19.249 1.402 4.091 1.00 56.78 92 LYS A O 1
ATOM 790 N N . LYS A 1 93 ? -17.213 2.260 3.761 1.00 50.53 93 LYS A N 1
ATOM 791 C CA . LYS A 1 93 ? -17.449 3.521 4.487 1.00 50.53 93 LYS A CA 1
ATOM 792 C C . LYS A 1 93 ? -17.386 4.766 3.589 1.00 50.53 93 LYS A C 1
ATOM 794 O O . LYS A 1 93 ? -17.333 5.866 4.116 1.00 50.53 93 LYS A O 1
ATOM 799 N N . ASP A 1 94 ? -17.333 4.560 2.271 1.00 48.81 94 ASP A N 1
ATOM 800 C CA . ASP A 1 94 ? -17.475 5.586 1.222 1.00 48.81 94 ASP A CA 1
ATOM 801 C C . ASP A 1 94 ? -18.930 5.676 0.689 1.00 48.81 94 ASP A C 1
ATOM 803 O O . ASP A 1 94 ? -19.163 6.352 -0.310 1.00 48.81 94 ASP A O 1
ATOM 807 N N . LEU A 1 95 ? -19.894 4.986 1.325 1.00 38.94 95 LEU A N 1
ATOM 808 C CA . LEU A 1 95 ? -21.339 5.158 1.106 1.00 38.94 95 LEU A CA 1
ATOM 809 C C . LEU A 1 95 ? -21.980 5.818 2.328 1.00 38.94 95 LEU A C 1
ATOM 811 O O . LEU A 1 95 ? -21.619 5.391 3.452 1.00 38.94 95 LEU A O 1
#

pLDDT: mean 71.47, std 12.64, range [33.41, 87.25]

Sequence (95 aa):
MPERNQEKDSDGKEAFTKRKELLKGGFNRDIKKKMVKSLVWSVTLYGAETWTMRKADVKGIEAFEMWIWRRMERISWTEHRTKEEVLKRWKKKDL

Radius of gyration: 14.31 Å; chains: 1; bounding box: 40×26×32 Å